Protein AF-A0A450VUM1-F1 (afdb_monomer)

Foldseek 3Di:
DVVVLVVVVVVCVVVVAAEDEAEPDDDVVVVSQVSVVVVVRHHYDYDDVVVVVVVCVVVVNPPDD

InterPro domains:
  IPR002525 Transposase IS110-like, N-terminal [PF01548] (3-65)

Nearest PDB structures (foldseek):
  6rwo-assembly1_D  TM=5.221E-01  e=1.466E+00  Simian immunodeficiency virus
  3lfh-assembly2_D  TM=5.775E-01  e=3.609E+00  Caldanaerobacter subterraneus subsp. tengcongensis MB4
  8cbr-assembly1_D  TM=5.387E-01  e=5.861E+00  Human immunodeficiency virus 1
  8a1p-assembly1_B  TM=5.420E-01  e=5.861E+00  Human immunodeficiency virus 1
  2x6s-assembly2_D  TM=4.566E-01  e=5.861E+00  Human spumaretrovirus

Secondary structure (DSSP, 8-state):
-HHHHHHHHHHHHHTT--EE--B--SSTTHHHHHHHHHTTSSEE--B-HHHHHHHHHHTT--S--

Radius of gyration: 13.89 Å; Cα contacts (8 Å, |Δi|>4): 51; chains: 1; bounding box: 27×19×38 Å

Organism: NCBI:txid2126337

Mean predicted aligned error: 6.03 Å

Sequence (65 aa):
TPSGHQALLKALRTARVTRVGPEATGTYHSDLAVALHTSNRFELMVINPKAAKHYAKARMTRCKT

Solvent-accessible surface area (backbone atoms only — not comparable to full-atom values): 3986 Å² total; per-residue (Å²): 104,76,70,58,51,52,54,48,55,51,51,40,55,75,69,64,58,55,65,46,66,55,57,63,72,73,77,78,44,54,70,55,49,51,57,47,51,74,62,75,68,42,52,75,49,75,37,50,62,70,58,52,50,51,51,28,56,75,66,73,43,79,89,73,132

Structure (mmCIF, N/CA/C/O backbone):
data_AF-A0A450VUM1-F1
#
_entry.id   AF-A0A450VUM1-F1
#
loop_
_atom_site.group_PDB
_atom_site.id
_atom_site.type_symbol
_atom_site.label_atom_id
_atom_site.label_alt_id
_atom_site.label_comp_id
_atom_site.label_asym_id
_atom_site.label_entity_id
_atom_site.label_seq_id
_atom_site.pdbx_PDB_ins_code
_atom_site.Cartn_x
_atom_site.Cartn_y
_atom_site.Cartn_z
_atom_site.occupancy
_atom_site.B_iso_or_equiv
_atom_site.auth_seq_id
_atom_site.auth_comp_id
_atom_site.auth_asym_id
_atom_site.auth_atom_id
_atom_site.pdbx_PDB_model_num
ATOM 1 N N . THR A 1 1 ? 2.391 10.650 10.462 1.00 81.00 1 THR A N 1
ATOM 2 C CA . THR A 1 1 ? 2.123 10.997 11.880 1.00 81.00 1 THR A CA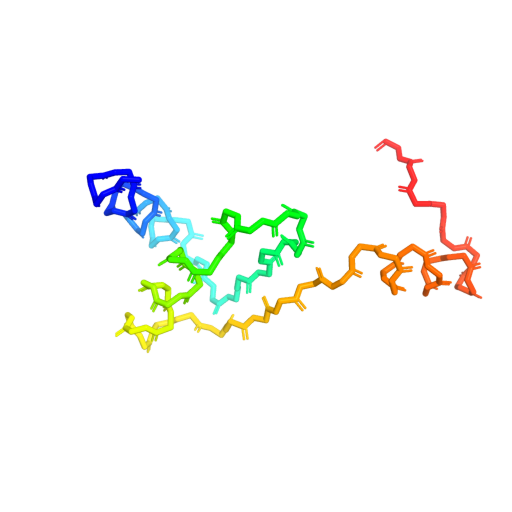 1
ATOM 3 C C . THR A 1 1 ? 0.952 10.165 12.380 1.00 81.00 1 THR A C 1
ATOM 5 O O . THR A 1 1 ? 0.114 9.793 11.559 1.00 81.00 1 THR A O 1
ATOM 8 N N . PRO A 1 2 ? 0.844 9.880 13.690 1.00 82.38 2 PRO A N 1
ATOM 9 C CA . PRO A 1 2 ? -0.239 9.048 14.227 1.00 82.38 2 PRO A CA 1
ATOM 10 C C . PRO A 1 2 ? -1.650 9.565 13.895 1.00 82.38 2 PRO A C 1
ATOM 12 O O . PRO A 1 2 ? -2.507 8.791 13.473 1.00 82.38 2 PRO A O 1
ATOM 15 N N . SER A 1 3 ? -1.878 10.880 13.991 1.00 88.19 3 SER A N 1
ATOM 16 C CA . SER A 1 3 ? -3.157 11.513 13.632 1.00 88.19 3 SER A CA 1
ATOM 17 C C . SER A 1 3 ? -3.498 11.353 12.146 1.00 88.19 3 SER A C 1
ATOM 19 O O . SER A 1 3 ? -4.635 11.029 11.802 1.00 88.19 3 SER A O 1
ATOM 21 N N . GLY A 1 4 ? -2.504 11.499 11.264 1.00 89.00 4 GLY A N 1
ATOM 22 C CA . GLY A 1 4 ? -2.663 11.272 9.827 1.00 89.00 4 GLY A CA 1
ATOM 23 C C . GLY A 1 4 ? -3.027 9.823 9.493 1.00 89.00 4 GLY A C 1
ATOM 24 O O . GLY A 1 4 ? -3.889 9.590 8.649 1.00 89.00 4 GLY A O 1
ATOM 25 N N . HIS A 1 5 ? -2.442 8.845 10.194 1.00 86.94 5 HIS A N 1
ATOM 26 C CA . HIS A 1 5 ? -2.768 7.429 9.985 1.00 86.94 5 HIS A CA 1
ATOM 27 C C . HIS A 1 5 ? -4.223 7.134 10.373 1.00 86.94 5 HIS A C 1
ATOM 29 O O . HIS A 1 5 ? -4.932 6.469 9.624 1.00 86.94 5 HIS A O 1
ATOM 35 N N . GLN A 1 6 ? -4.710 7.685 11.490 1.00 88.62 6 GLN A N 1
ATOM 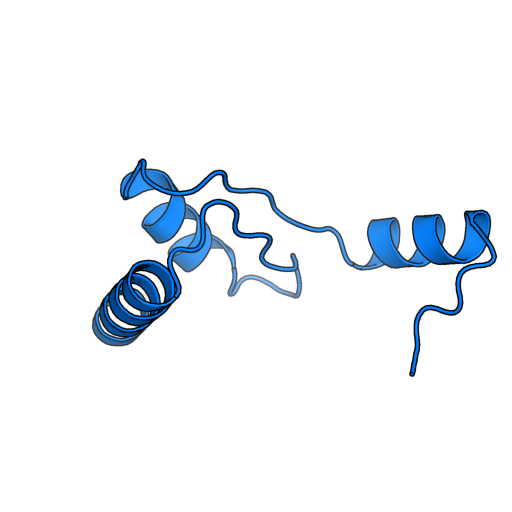36 C CA . GLN A 1 6 ? -6.107 7.509 11.908 1.00 88.62 6 GLN A CA 1
ATOM 37 C C . GLN A 1 6 ? -7.102 8.156 10.935 1.00 88.62 6 GLN A C 1
ATOM 39 O O . GLN A 1 6 ? -8.127 7.555 10.601 1.00 88.62 6 GLN A O 1
ATOM 44 N N . ALA A 1 7 ? -6.791 9.355 10.433 1.00 92.50 7 ALA A N 1
ATOM 45 C CA . ALA A 1 7 ? -7.608 10.013 9.417 1.00 92.50 7 ALA A CA 1
ATOM 46 C C . ALA A 1 7 ? -7.683 9.181 8.124 1.00 92.50 7 ALA A C 1
ATOM 48 O O . ALA A 1 7 ? -8.771 8.991 7.575 1.00 92.50 7 ALA A O 1
ATOM 49 N N . LEU A 1 8 ? -6.552 8.619 7.684 1.00 90.94 8 LEU A N 1
ATOM 50 C CA . LEU A 1 8 ? -6.493 7.743 6.517 1.00 90.94 8 LEU A CA 1
ATOM 51 C C . LEU A 1 8 ? -7.292 6.451 6.729 1.00 90.94 8 LEU A C 1
ATOM 53 O O . LEU A 1 8 ? -8.104 6.097 5.879 1.00 90.94 8 LEU A O 1
ATOM 57 N N . LEU A 1 9 ? -7.134 5.776 7.872 1.00 89.06 9 LEU A N 1
ATOM 58 C CA . LEU A 1 9 ? -7.907 4.572 8.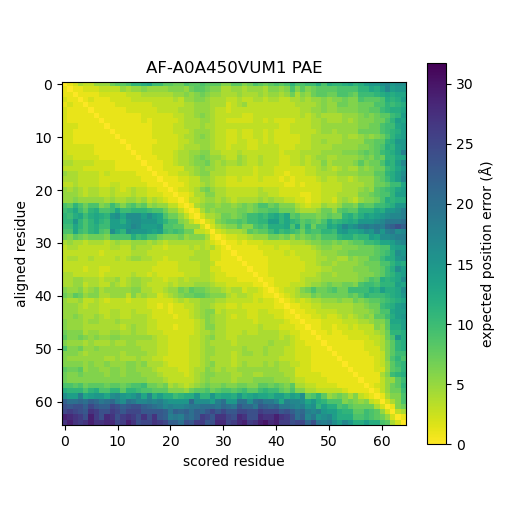205 1.00 89.06 9 LEU A CA 1
ATOM 59 C C . LEU A 1 9 ? -9.416 4.848 8.189 1.00 89.06 9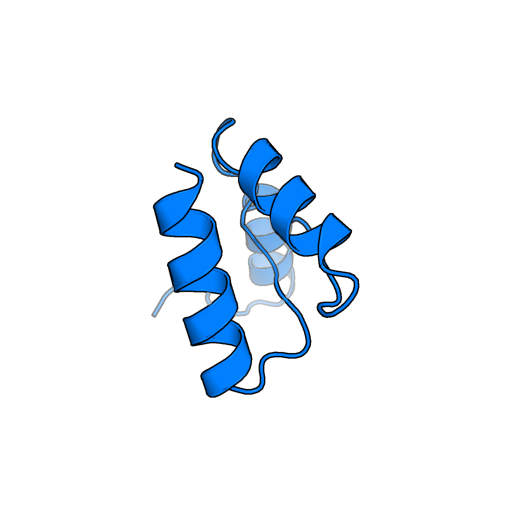 LEU A C 1
ATOM 61 O O . LEU A 1 9 ? -10.192 4.052 7.655 1.00 89.06 9 LEU A O 1
ATOM 65 N N . LYS A 1 10 ? -9.842 6.000 8.725 1.00 91.69 10 LYS A N 1
ATOM 66 C CA . LYS A 1 10 ? -11.241 6.439 8.666 1.00 91.69 10 LYS A CA 1
ATOM 67 C C . LYS A 1 10 ? -11.703 6.624 7.220 1.00 91.69 10 LYS A C 1
ATOM 69 O O . LYS A 1 10 ? -12.777 6.135 6.880 1.00 91.69 10 LYS A O 1
ATOM 74 N N . ALA A 1 11 ? -10.909 7.286 6.379 1.00 94.25 11 ALA A N 1
ATOM 75 C CA . ALA A 1 11 ? -11.235 7.498 4.969 1.00 94.25 11 ALA A CA 1
ATOM 76 C C . ALA A 1 11 ? -11.353 6.170 4.198 1.00 94.25 11 ALA A C 1
ATOM 78 O O . ALA A 1 11 ? -12.354 5.943 3.518 1.00 94.25 11 ALA A O 1
ATOM 79 N N . LEU A 1 12 ? -10.392 5.258 4.377 1.00 93.19 12 LEU A N 1
ATOM 80 C CA . LEU A 1 12 ? -10.394 3.925 3.763 1.00 93.19 12 LEU A CA 1
ATOM 81 C C . LEU A 1 12 ? -11.612 3.098 4.191 1.00 93.19 12 LEU A C 1
ATOM 83 O O . LEU A 1 12 ? -12.227 2.418 3.3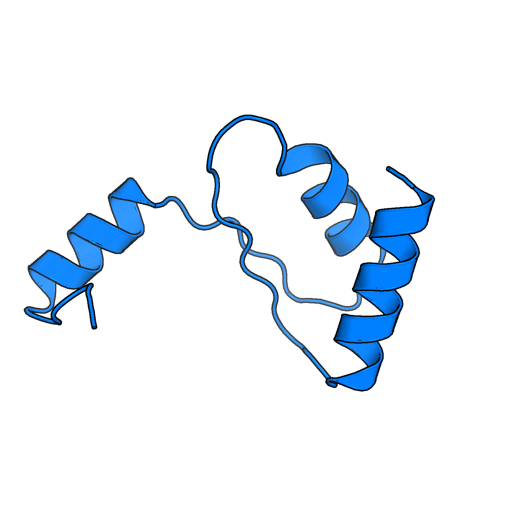68 1.00 93.19 12 LEU A O 1
ATOM 87 N N . ARG A 1 13 ? -12.007 3.198 5.466 1.00 89.56 13 ARG A N 1
ATOM 88 C CA . ARG A 1 13 ? -13.215 2.548 5.986 1.00 89.56 13 ARG A CA 1
ATOM 89 C C . ARG A 1 13 ? -14.480 3.104 5.342 1.00 89.56 13 ARG A C 1
ATOM 91 O O . ARG A 1 13 ? -15.337 2.326 4.932 1.00 89.56 13 ARG A O 1
ATOM 98 N N . THR A 1 14 ? -14.600 4.427 5.245 1.00 94.50 14 THR A N 1
ATOM 99 C CA . THR A 1 14 ? -15.749 5.078 4.598 1.00 94.50 14 THR A CA 1
ATOM 100 C C . THR A 1 14 ? -15.865 4.662 3.132 1.00 94.50 14 THR A C 1
ATOM 102 O O . THR A 1 14 ? -16.961 4.372 2.664 1.00 94.50 14 THR A O 1
ATOM 105 N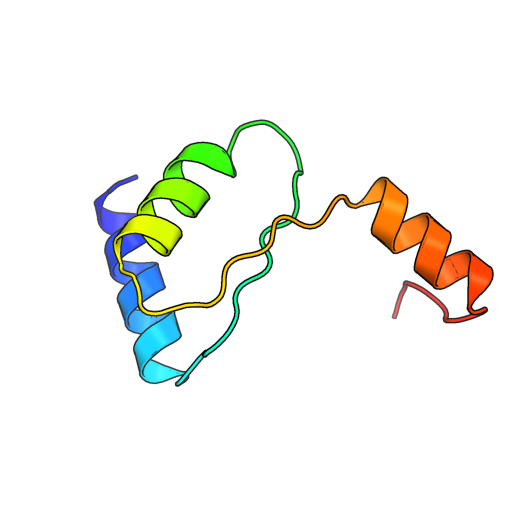 N . ALA A 1 15 ? -14.733 4.541 2.437 1.00 94.88 15 ALA A N 1
ATOM 106 C CA . ALA A 1 15 ? -14.667 4.081 1.053 1.00 94.88 15 ALA A CA 1
ATOM 107 C C . ALA A 1 15 ? -14.832 2.555 0.883 1.00 94.88 15 ALA A C 1
ATOM 109 O O . ALA A 1 15 ? -14.785 2.067 -0.242 1.00 94.88 15 ALA A O 1
ATOM 110 N N . ARG A 1 16 ? -15.032 1.793 1.973 1.00 93.38 16 ARG A N 1
ATOM 111 C CA . ARG A 1 16 ? -15.168 0.322 1.972 1.00 93.38 16 ARG A CA 1
ATOM 112 C C . ARG A 1 16 ? -14.010 -0.398 1.266 1.00 93.38 16 ARG A C 1
ATOM 114 O O . ARG A 1 16 ? -14.207 -1.426 0.624 1.00 93.38 16 ARG A O 1
ATOM 121 N N . VAL A 1 17 ? -12.797 0.133 1.402 1.00 93.75 17 VAL A N 1
ATOM 122 C CA . VAL A 1 17 ? -11.592 -0.479 0.834 1.00 93.75 17 VAL A CA 1
ATOM 123 C C . VAL A 1 17 ? -11.306 -1.806 1.535 1.00 93.75 17 VAL A C 1
ATOM 125 O O . VAL A 1 17 ? -11.352 -1.886 2.761 1.00 93.75 17 VAL A O 1
ATOM 128 N N . THR A 1 18 ? -10.993 -2.843 0.760 1.00 92.50 18 THR A N 1
ATOM 129 C CA . THR A 1 18 ? -10.663 -4.186 1.270 1.00 92.50 18 THR A CA 1
ATOM 130 C C . THR A 1 18 ? -9.181 -4.529 1.130 1.00 92.50 18 THR A C 1
ATOM 132 O O . THR A 1 18 ? -8.655 -5.315 1.915 1.00 92.50 18 THR A O 1
ATOM 135 N N . ARG A 1 19 ? -8.482 -3.904 0.175 1.00 92.19 19 ARG A N 1
ATOM 136 C CA . ARG A 1 19 ? -7.064 -4.137 -0.119 1.00 92.19 19 ARG A CA 1
ATOM 137 C C . ARG A 1 19 ? -6.327 -2.819 -0.309 1.00 92.19 19 ARG A C 1
ATOM 139 O O . ARG A 1 19 ? -6.835 -1.918 -0.973 1.00 92.19 19 ARG A O 1
ATOM 146 N N . VAL A 1 20 ? -5.121 -2.723 0.240 1.00 91.81 20 VAL A N 1
ATOM 147 C CA . VAL A 1 20 ? -4.260 -1.541 0.123 1.00 91.81 20 VAL A CA 1
ATOM 148 C C . VAL A 1 20 ? -2.887 -1.962 -0.399 1.00 91.81 20 VAL A C 1
ATOM 150 O O . VAL A 1 20 ? -2.307 -2.939 0.071 1.00 91.81 20 VAL A O 1
ATOM 153 N N . GLY A 1 21 ? -2.375 -1.216 -1.379 1.00 90.00 21 GLY A N 1
ATOM 154 C CA . GLY A 1 21 ? -1.059 -1.432 -1.974 1.00 90.00 21 GLY A CA 1
ATOM 155 C C . GLY A 1 21 ? -0.202 -0.168 -1.964 1.00 90.00 21 GLY A C 1
ATOM 156 O O . GLY A 1 21 ? -0.123 0.480 -3.004 1.00 90.00 21 GLY A O 1
ATOM 157 N N . PRO A 1 22 ? 0.409 0.233 -0.832 1.00 87.50 22 PRO A N 1
ATOM 158 C CA . PRO A 1 22 ? 1.415 1.292 -0.834 1.00 87.50 22 PRO A CA 1
ATOM 159 C C . PRO A 1 22 ? 2.584 0.954 -1.768 1.00 87.50 22 PRO A C 1
ATOM 161 O O . PRO A 1 22 ? 3.089 -0.171 -1.773 1.00 87.50 22 PRO A O 1
ATOM 164 N N . GLU A 1 23 ? 3.052 1.944 -2.526 1.00 86.69 23 GLU A N 1
ATOM 165 C CA . GLU A 1 23 ? 4.302 1.826 -3.275 1.00 86.69 23 GLU A CA 1
ATOM 166 C C . GLU A 1 23 ? 5.509 1.953 -2.336 1.00 86.69 23 GLU A C 1
ATOM 168 O O . GLU A 1 23 ? 5.566 2.843 -1.485 1.00 86.69 23 GLU A O 1
ATOM 173 N N . ALA A 1 24 ? 6.505 1.088 -2.524 1.00 84.00 24 ALA A N 1
ATOM 174 C CA . ALA A 1 24 ? 7.783 1.109 -1.815 1.00 84.00 24 ALA A CA 1
ATOM 175 C C . ALA A 1 24 ? 8.703 2.240 -2.316 1.00 84.00 24 ALA A C 1
ATOM 177 O O . ALA A 1 24 ? 9.834 2.002 -2.746 1.00 84.00 24 ALA A O 1
ATOM 178 N N . THR A 1 25 ? 8.212 3.476 -2.310 1.00 78.25 25 THR A N 1
ATOM 179 C CA . THR A 1 25 ? 8.961 4.654 -2.756 1.00 78.25 25 THR A CA 1
ATOM 180 C C . THR A 1 25 ? 9.592 5.337 -1.538 1.00 78.25 25 THR A C 1
ATOM 182 O O . THR A 1 25 ? 8.940 6.095 -0.824 1.00 78.25 25 THR A O 1
ATOM 185 N N . GLY A 1 26 ? 10.868 5.041 -1.266 1.00 71.81 26 GLY A N 1
ATOM 186 C CA . GLY A 1 26 ? 11.597 5.553 -0.091 1.00 71.81 26 GLY A CA 1
ATOM 187 C C . GLY A 1 26 ? 11.262 4.803 1.205 1.00 71.81 26 GLY A C 1
ATOM 188 O O . GLY A 1 26 ? 10.735 3.702 1.146 1.00 71.81 26 GLY A O 1
ATOM 189 N N . THR A 1 27 ? 11.562 5.365 2.381 1.00 67.81 27 THR A N 1
ATOM 190 C CA . THR A 1 27 ? 11.363 4.720 3.704 1.00 67.81 27 THR A CA 1
ATOM 191 C C . THR A 1 27 ? 10.023 5.045 4.375 1.00 67.81 27 THR A C 1
ATOM 193 O O . THR A 1 27 ? 9.642 4.389 5.341 1.00 67.81 27 THR A O 1
ATOM 196 N N . TYR A 1 28 ? 9.264 6.011 3.845 1.00 61.59 28 TYR A N 1
ATOM 197 C CA . TYR A 1 28 ? 8.026 6.531 4.451 1.00 61.59 28 TYR A CA 1
ATOM 198 C C . TYR A 1 28 ? 6.858 5.533 4.514 1.00 61.59 28 TYR A C 1
ATOM 200 O O . TYR A 1 28 ? 5.844 5.803 5.156 1.00 61.59 28 TYR A O 1
ATOM 208 N N . HIS A 1 29 ? 6.974 4.390 3.841 1.00 68.62 29 HIS A N 1
ATOM 209 C CA . HIS A 1 29 ? 5.912 3.394 3.754 1.00 68.62 29 HIS A CA 1
ATOM 210 C C . HIS A 1 29 ? 5.859 2.457 4.968 1.00 68.62 29 HIS A C 1
ATOM 212 O O . HIS A 1 29 ? 4.794 1.906 5.232 1.00 68.62 29 HIS A O 1
ATOM 218 N N . SER A 1 30 ? 6.955 2.285 5.719 1.00 75.88 30 SER A N 1
ATOM 219 C CA . SER A 1 30 ? 7.049 1.255 6.766 1.00 75.88 30 SER A CA 1
ATOM 220 C C . SER A 1 30 ? 6.085 1.489 7.930 1.00 75.88 30 SER A C 1
ATOM 222 O O . SER A 1 30 ? 5.283 0.612 8.240 1.00 75.88 30 SER A O 1
ATOM 224 N N . ASP A 1 31 ? 6.081 2.683 8.528 1.00 82.25 31 ASP A N 1
ATOM 225 C CA . ASP A 1 31 ? 5.223 2.977 9.688 1.00 82.25 31 ASP A CA 1
ATOM 226 C C . ASP A 1 31 ? 3.731 2.923 9.335 1.00 82.25 31 ASP A C 1
ATOM 228 O O . ASP A 1 31 ? 2.895 2.488 10.132 1.00 82.25 31 ASP A O 1
ATOM 232 N N . LEU A 1 32 ? 3.384 3.355 8.119 1.00 83.69 32 LEU A N 1
ATOM 233 C CA . LEU A 1 32 ? 2.017 3.278 7.618 1.00 83.69 32 LEU A CA 1
ATOM 234 C C . LEU A 1 32 ? 1.620 1.831 7.299 1.00 83.69 32 LEU A C 1
ATOM 236 O O . LEU A 1 32 ? 0.509 1.422 7.631 1.00 83.69 32 LEU A O 1
ATOM 240 N N . ALA A 1 33 ? 2.510 1.052 6.682 1.00 85.69 33 ALA A N 1
ATOM 241 C CA . ALA A 1 33 ? 2.276 -0.357 6.392 1.00 85.69 33 ALA A CA 1
ATOM 242 C C . ALA A 1 33 ? 2.040 -1.151 7.683 1.00 85.69 33 ALA A C 1
ATOM 244 O O . ALA A 1 33 ? 1.079 -1.912 7.757 1.00 85.69 33 ALA A O 1
ATOM 245 N N . VAL A 1 34 ? 2.836 -0.906 8.729 1.00 85.94 34 VAL A N 1
ATOM 246 C CA . VAL A 1 34 ? 2.621 -1.509 10.052 1.00 85.94 34 VAL A CA 1
ATOM 247 C C . VAL A 1 34 ? 1.265 -1.093 10.620 1.00 85.94 34 VAL A C 1
ATOM 249 O O . VAL A 1 34 ? 0.487 -1.955 11.015 1.00 85.94 34 VAL A O 1
ATOM 252 N N . ALA A 1 35 ? 0.922 0.199 10.604 1.00 86.06 35 ALA A N 1
ATOM 253 C CA . ALA A 1 35 ? -0.374 0.665 11.105 1.00 86.06 35 ALA A CA 1
ATOM 254 C C . ALA A 1 35 ? -1.572 0.040 10.358 1.00 86.06 35 ALA A C 1
ATOM 256 O O . ALA A 1 35 ? -2.573 -0.323 10.979 1.00 86.06 35 ALA A O 1
ATOM 257 N N . LEU A 1 36 ? -1.469 -0.114 9.034 1.00 87.88 36 LEU A N 1
ATOM 258 C CA . LEU A 1 36 ? -2.482 -0.778 8.211 1.00 87.88 36 LEU A CA 1
ATOM 259 C C . LEU A 1 36 ? -2.569 -2.274 8.525 1.00 87.88 36 LEU A C 1
ATOM 261 O O . LEU A 1 36 ? -3.676 -2.794 8.666 1.00 87.88 36 LEU A O 1
ATOM 265 N N . HIS A 1 37 ? -1.431 -2.949 8.684 1.00 88.06 37 HIS A N 1
ATOM 266 C CA . HIS A 1 37 ? -1.376 -4.369 9.021 1.00 88.06 37 HIS A CA 1
ATOM 267 C C . HIS A 1 37 ? -1.982 -4.651 10.403 1.00 88.06 37 HIS A C 1
ATOM 269 O O . HIS A 1 37 ? -2.859 -5.502 10.528 1.00 88.06 37 HIS A O 1
ATOM 275 N N . THR A 1 38 ? -1.614 -3.865 11.417 1.00 88.06 38 THR A N 1
ATOM 276 C CA . THR A 1 38 ? -2.128 -3.992 12.792 1.00 88.06 38 THR A CA 1
ATOM 277 C C . THR A 1 38 ? -3.639 -3.774 12.882 1.00 88.06 38 THR A C 1
ATOM 279 O O . THR A 1 38 ? -4.286 -4.308 13.778 1.00 88.06 38 THR A O 1
ATOM 282 N N . SER A 1 39 ? -4.241 -3.034 11.944 1.00 85.62 39 SER A N 1
ATOM 283 C CA . SER A 1 39 ? -5.701 -2.876 11.905 1.00 85.62 39 SER A CA 1
ATOM 284 C C . SER A 1 39 ? -6.456 -4.178 11.585 1.00 85.62 39 SER A C 1
ATOM 286 O O . SER A 1 39 ? -7.671 -4.226 11.778 1.00 85.62 39 SER A O 1
ATOM 288 N N . ASN A 1 40 ? -5.759 -5.207 11.073 1.00 83.06 40 ASN A N 1
ATOM 289 C CA . ASN A 1 40 ? -6.275 -6.525 10.678 1.00 83.06 40 ASN A CA 1
ATOM 290 C C . ASN A 1 40 ? -7.537 -6.483 9.790 1.00 83.06 40 ASN A C 1
ATOM 292 O O . ASN A 1 40 ? -8.356 -7.401 9.783 1.00 83.06 40 ASN A O 1
ATOM 296 N N . ARG A 1 41 ? -7.731 -5.373 9.069 1.00 86.25 41 ARG A N 1
ATOM 297 C CA . ARG A 1 41 ? -8.941 -5.102 8.284 1.00 86.25 41 ARG A CA 1
ATOM 298 C C . ARG A 1 41 ? -8.695 -5.089 6.785 1.00 86.25 41 ARG A C 1
ATOM 300 O O . ARG A 1 41 ? -9.628 -5.329 6.023 1.00 86.25 41 ARG A O 1
ATOM 307 N N . PHE A 1 42 ? -7.472 -4.775 6.378 1.00 89.12 42 PHE A N 1
ATOM 308 C CA . PHE A 1 42 ? -7.100 -4.632 4.981 1.00 89.12 42 PHE A CA 1
ATOM 309 C C . PHE A 1 42 ? -6.118 -5.721 4.593 1.00 89.12 42 PHE A C 1
ATOM 311 O O . PHE A 1 42 ? -5.150 -5.985 5.305 1.00 89.12 42 PHE A O 1
ATOM 318 N N . GLU A 1 43 ? -6.323 -6.287 3.415 1.00 91.75 43 GLU A N 1
ATOM 319 C CA . GLU A 1 43 ? -5.283 -7.062 2.763 1.00 91.75 43 GLU A CA 1
ATOM 320 C C . GLU A 1 43 ? -4.184 -6.100 2.314 1.00 91.75 43 GLU A C 1
ATOM 322 O O . GLU A 1 43 ? -4.404 -5.231 1.465 1.00 91.75 43 GLU A O 1
ATOM 327 N N . LEU A 1 44 ? -3.007 -6.222 2.917 1.00 89.06 44 LEU A N 1
ATOM 328 C CA . LEU A 1 44 ? -1.889 -5.331 2.652 1.00 89.06 44 LEU A CA 1
ATOM 329 C C . LEU A 1 44 ? -0.899 -5.991 1.694 1.00 89.06 44 LEU A C 1
ATOM 331 O O . LEU A 1 44 ? -0.487 -7.131 1.892 1.00 89.06 44 LEU A O 1
ATOM 335 N N . MET A 1 45 ? -0.482 -5.248 0.677 1.00 89.81 45 MET A N 1
ATOM 336 C CA . MET A 1 45 ? 0.672 -5.582 -0.155 1.00 89.81 45 MET A CA 1
ATOM 337 C C . MET A 1 45 ? 1.588 -4.373 -0.272 1.00 89.81 45 MET A C 1
ATOM 339 O O . MET A 1 45 ? 1.133 -3.242 -0.168 1.00 89.81 45 MET A O 1
ATOM 343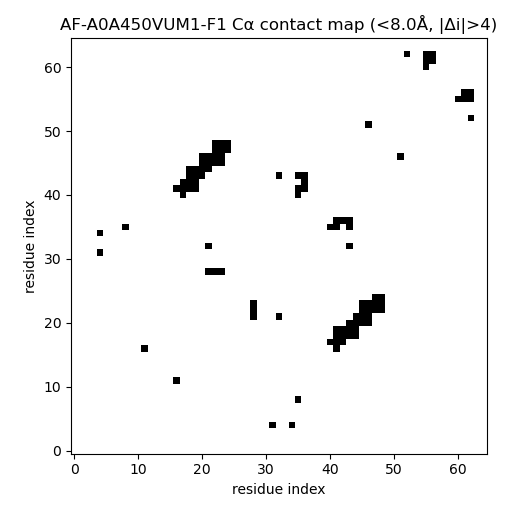 N N . VAL A 1 46 ? 2.870 -4.593 -0.528 1.00 87.38 46 VAL A N 1
ATOM 344 C CA . VAL A 1 46 ? 3.808 -3.506 -0.815 1.00 87.38 46 VAL A CA 1
ATOM 345 C C . VAL A 1 46 ? 4.233 -3.620 -2.271 1.00 87.38 46 VAL A C 1
ATOM 347 O O . VAL A 1 46 ? 4.774 -4.642 -2.695 1.00 87.38 46 VAL A O 1
ATOM 350 N N . ILE A 1 47 ? 3.955 -2.582 -3.056 1.00 89.44 47 ILE A N 1
ATOM 351 C CA . ILE A 1 47 ? 4.205 -2.577 -4.496 1.00 89.44 47 ILE A CA 1
ATOM 352 C C . ILE A 1 47 ? 5.618 -2.062 -4.748 1.00 89.44 47 ILE A C 1
ATOM 354 O O . ILE A 1 47 ? 5.939 -0.918 -4.437 1.00 89.44 47 ILE A O 1
ATOM 358 N N . ASN A 1 48 ? 6.469 -2.880 -5.366 1.00 89.12 48 ASN A N 1
ATOM 359 C CA . ASN A 1 48 ? 7.746 -2.403 -5.888 1.00 89.12 48 ASN A CA 1
ATOM 360 C C . ASN A 1 48 ? 7.501 -1.657 -7.218 1.00 89.12 48 ASN A C 1
ATOM 362 O O . ASN A 1 48 ? 7.140 -2.307 -8.207 1.00 89.12 48 ASN A O 1
ATOM 366 N N . PRO A 1 49 ? 7.740 -0.333 -7.301 1.00 88.44 49 PRO A N 1
ATOM 367 C CA . PRO A 1 49 ? 7.432 0.444 -8.503 1.00 88.44 49 PRO A CA 1
ATOM 368 C C . PRO A 1 49 ? 8.271 0.020 -9.720 1.00 88.44 49 PRO A C 1
ATOM 370 O O . PRO A 1 49 ? 7.795 0.072 -10.855 1.00 88.44 49 PRO A O 1
ATOM 373 N N . LYS A 1 50 ? 9.505 -0.472 -9.519 1.00 90.31 50 LYS A N 1
ATOM 374 C CA . LYS A 1 50 ? 10.346 -1.001 -10.608 1.00 90.31 50 LYS A CA 1
ATOM 375 C C . LYS A 1 50 ? 9.767 -2.301 -11.163 1.00 90.31 50 LYS A C 1
ATOM 377 O O . LYS A 1 50 ? 9.694 -2.458 -12.381 1.00 90.31 50 LYS A O 1
ATOM 382 N N . ALA A 1 51 ? 9.323 -3.199 -10.284 1.00 90.44 51 ALA A N 1
ATOM 383 C CA . ALA A 1 51 ? 8.681 -4.447 -10.688 1.00 90.44 51 ALA A CA 1
ATOM 384 C C . ALA A 1 51 ? 7.342 -4.184 -11.393 1.00 90.44 51 ALA A C 1
ATOM 386 O O . ALA A 1 51 ? 7.125 -4.702 -12.486 1.00 90.44 51 ALA A O 1
ATOM 387 N N . ALA A 1 52 ? 6.496 -3.309 -10.837 1.00 90.00 52 ALA A N 1
ATOM 388 C CA . ALA A 1 52 ? 5.227 -2.910 -11.446 1.00 90.00 52 ALA A CA 1
ATOM 389 C C . ALA A 1 52 ? 5.431 -2.304 -12.846 1.00 90.00 52 ALA A C 1
ATOM 391 O O . ALA A 1 52 ? 4.764 -2.696 -13.804 1.00 90.00 52 ALA A O 1
ATOM 392 N N . LYS A 1 53 ? 6.431 -1.426 -13.004 1.00 89.00 53 LYS A N 1
ATOM 393 C CA . LYS A 1 53 ? 6.802 -0.841 -14.300 1.00 89.00 53 LYS A CA 1
ATOM 394 C C . LYS A 1 53 ? 7.279 -1.889 -15.305 1.00 89.00 53 LYS A C 1
ATOM 396 O O . LYS A 1 53 ? 6.914 -1.816 -16.476 1.00 89.00 53 LYS A O 1
ATOM 401 N N . HIS A 1 54 ? 8.122 -2.836 -14.889 1.00 91.25 54 HIS A N 1
ATOM 402 C CA . HIS A 1 54 ? 8.587 -3.914 -15.768 1.00 91.25 54 HIS A CA 1
ATOM 403 C C . HIS A 1 54 ? 7.443 -4.836 -16.189 1.00 91.25 54 HIS A C 1
ATOM 405 O O . HIS A 1 54 ? 7.340 -5.168 -17.366 1.00 91.25 54 HIS A O 1
ATOM 411 N N . TYR A 1 55 ? 6.553 -5.177 -15.260 1.00 90.25 55 TYR A N 1
ATOM 412 C CA . TYR A 1 55 ? 5.363 -5.967 -15.549 1.00 90.25 55 TYR A CA 1
ATOM 413 C C . TYR A 1 55 ? 4.443 -5.265 -16.555 1.00 90.25 55 TYR A C 1
ATOM 415 O O . TYR A 1 55 ? 4.046 -5.867 -17.551 1.00 90.25 55 TYR A O 1
ATOM 423 N N . ALA A 1 56 ? 4.171 -3.970 -16.363 1.00 89.62 56 ALA A N 1
ATOM 424 C CA . ALA A 1 56 ? 3.358 -3.193 -17.296 1.00 89.62 56 ALA A CA 1
ATOM 425 C C . ALA A 1 56 ? 3.975 -3.138 -18.705 1.00 89.62 56 ALA A C 1
ATOM 427 O O . ALA A 1 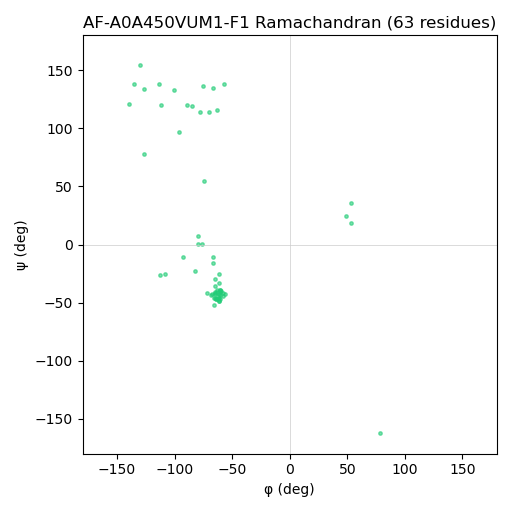56 ? 3.260 -3.298 -19.695 1.00 89.62 56 ALA A O 1
ATOM 428 N N . LYS A 1 57 ? 5.306 -2.976 -18.800 1.00 88.44 57 LYS A N 1
ATOM 429 C CA . LYS A 1 57 ? 6.041 -3.048 -20.075 1.00 88.44 57 LYS A CA 1
ATOM 430 C C . LYS A 1 57 ? 5.907 -4.418 -20.739 1.00 88.44 57 LYS A C 1
ATOM 432 O O . LYS A 1 57 ? 5.595 -4.474 -21.921 1.00 88.44 57 LYS A O 1
ATOM 437 N N . ALA A 1 58 ? 6.118 -5.502 -19.990 1.00 89.94 58 ALA A N 1
ATOM 438 C CA . ALA A 1 58 ? 6.012 -6.868 -20.506 1.00 89.94 58 ALA A CA 1
ATOM 439 C C . ALA A 1 58 ? 4.599 -7.184 -21.019 1.00 89.94 58 ALA A C 1
ATOM 441 O O . ALA A 1 58 ? 4.434 -7.902 -21.998 1.00 89.94 58 ALA A O 1
ATOM 442 N N . ARG A 1 59 ? 3.576 -6.597 -20.393 1.00 90.31 59 ARG A N 1
ATOM 443 C CA . ARG A 1 59 ? 2.179 -6.722 -20.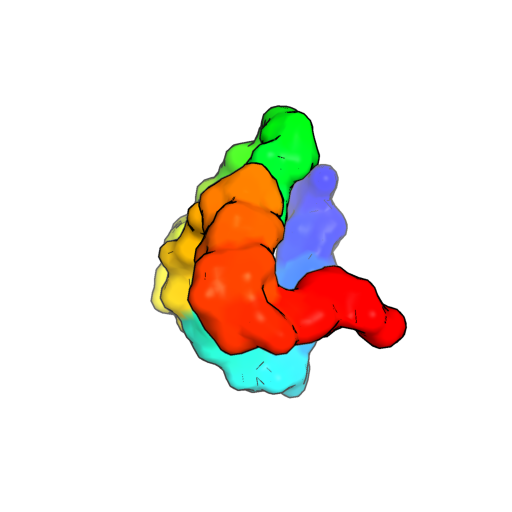820 1.00 90.31 59 ARG A CA 1
ATOM 444 C C . ARG A 1 59 ? 1.784 -5.823 -21.990 1.00 90.31 59 ARG A C 1
ATOM 446 O O . ARG A 1 59 ? 0.613 -5.827 -22.355 1.00 90.31 59 ARG A O 1
ATOM 453 N N . MET A 1 60 ? 2.706 -5.025 -22.538 1.00 80.44 60 MET A N 1
ATOM 454 C CA . MET A 1 60 ? 2.416 -3.979 -23.533 1.00 80.44 60 MET A CA 1
ATOM 455 C C . MET A 1 60 ? 1.319 -2.995 -23.079 1.00 80.44 60 MET A C 1
ATOM 457 O O . MET A 1 60 ? 0.738 -2.267 -23.879 1.00 80.44 60 MET A O 1
ATOM 461 N N . THR A 1 61 ? 1.042 -2.937 -21.774 1.00 72.94 61 THR A N 1
ATOM 462 C CA . THR A 1 61 ? 0.083 -2.008 -21.177 1.00 72.94 61 THR A CA 1
ATOM 463 C C . THR A 1 61 ? 0.793 -0.689 -20.921 1.00 72.94 61 THR A C 1
ATOM 465 O O . THR A 1 61 ? 1.782 -0.633 -20.182 1.00 72.94 61 THR A O 1
ATOM 468 N N . ARG A 1 62 ? 0.321 0.391 -21.550 1.00 63.12 62 ARG A N 1
ATOM 469 C CA . ARG A 1 62 ? 0.931 1.712 -21.386 1.00 63.12 62 ARG A CA 1
ATOM 470 C C . ARG A 1 62 ? 0.793 2.147 -19.926 1.00 63.12 62 ARG A C 1
ATOM 472 O O . ARG A 1 62 ? -0.304 2.365 -19.436 1.00 63.12 62 ARG A O 1
ATOM 479 N N . CYS A 1 63 ? 1.921 2.299 -19.239 1.00 56.88 63 CYS A N 1
ATOM 480 C CA . CYS A 1 63 ? 1.964 2.588 -17.801 1.00 56.88 63 CYS A CA 1
ATOM 481 C C . CYS A 1 63 ? 1.706 4.072 -17.454 1.00 56.88 63 CYS A C 1
ATOM 483 O O . CYS A 1 63 ? 1.914 4.479 -16.317 1.00 56.88 63 CYS A O 1
ATOM 485 N N . LYS A 1 64 ? 1.324 4.899 -18.436 1.00 47.34 64 LYS A N 1
ATOM 486 C CA . LYS A 1 64 ? 0.987 6.315 -18.254 1.00 47.34 64 LYS A CA 1
ATOM 487 C C . LYS A 1 64 ? -0.219 6.680 -19.116 1.00 47.34 64 LYS A C 1
ATOM 489 O O . LYS A 1 64 ? -0.139 6.598 -20.343 1.00 47.34 64 LYS A O 1
ATOM 494 N N . THR A 1 65 ? -1.279 7.138 -18.482 1.00 44.41 65 THR A N 1
ATOM 495 C CA . THR A 1 65 ? -2.201 8.173 -18.967 1.00 44.41 65 THR A CA 1
ATOM 496 C C . THR A 1 65 ? -2.429 9.078 -17.783 1.00 44.41 65 THR A C 1
ATOM 498 O O . THR A 1 65 ? -2.675 8.505 -16.698 1.00 44.41 65 THR A O 1
#

pLDDT: mean 84.67, std 10.58, range [44.41, 94.88]